Protein AF-A0A750HY47-F1 (afdb_monomer_lite)

Secondary structure (DSSP, 8-state):
-----HHHHHHHHHHHHHHHHHHHHHHHHHHHHHHHHHHHHHHHHHHHGGG----HHHHHHHHHHHHHHHHHHHHHHTS---HHHHHHHHHHHHHHHHHHHHHHHHHHTTS--------

Organism: Salmonella enterica (NCBI:txid28901)

pLDDT: mean 82.33, std 16.63, range [36.69, 96.62]

Sequence (119 aa):
MPQINCYTVYKYKKLNNDSAVKLSERLLELFRRSERFFKDDKYMRKSIGMHYKPDENLISDLVLQWRYFRDDCVLLRKTYLSVIWRLRVKAWIEQADEHIELLYSYLSNSAPVNLAEGV

Structure (mmCIF, N/CA/C/O backbone):
data_AF-A0A750HY47-F1
#
_entry.id   AF-A0A750HY47-F1
#
loop_
_atom_site.group_PDB
_atom_site.id
_atom_site.type_symbol
_atom_site.label_atom_id
_atom_site.label_alt_id
_atom_site.label_comp_id
_atom_site.label_asym_id
_atom_site.label_entity_id
_atom_site.label_seq_id
_atom_site.pdbx_PDB_ins_code
_atom_site.Cartn_x
_atom_site.Cartn_y
_atom_site.Cartn_z
_atom_site.occupancy
_atom_site.B_iso_or_equiv
_atom_site.auth_seq_id
_atom_site.auth_comp_id
_atom_site.auth_asym_id
_atom_site.auth_atom_id
_atom_site.pdbx_PDB_model_num
ATOM 1 N N . MET A 1 1 ? -26.374 13.288 30.282 1.00 43.50 1 MET A N 1
ATOM 2 C CA . MET A 1 1 ? -25.209 12.482 29.849 1.00 43.50 1 MET A CA 1
ATOM 3 C C . MET A 1 1 ? -25.733 11.221 29.179 1.00 43.50 1 MET A C 1
ATOM 5 O O . MET A 1 1 ? -26.543 10.556 29.815 1.00 43.50 1 MET A O 1
ATOM 9 N N . PRO A 1 2 ? -25.371 10.894 27.925 1.00 48.28 2 PRO A N 1
ATOM 10 C CA . PRO A 1 2 ? -25.836 9.654 27.316 1.00 48.28 2 PRO A CA 1
ATOM 11 C C . PRO A 1 2 ? -25.148 8.482 28.020 1.00 48.28 2 PRO A C 1
ATOM 13 O O . PRO A 1 2 ? -23.920 8.431 28.082 1.00 48.28 2 PRO A O 1
ATOM 16 N N . GLN A 1 3 ? -25.931 7.552 28.567 1.00 51.88 3 GLN A N 1
ATOM 17 C CA . GLN A 1 3 ? -25.407 6.290 29.077 1.00 51.88 3 GLN A CA 1
ATOM 18 C C . GLN A 1 3 ? -24.902 5.472 27.886 1.00 51.88 3 GLN A C 1
ATOM 20 O O . GLN A 1 3 ? -25.681 4.924 27.107 1.00 51.88 3 GLN A O 1
ATOM 25 N N . ILE A 1 4 ? -23.583 5.423 27.709 1.00 58.69 4 ILE A N 1
ATOM 26 C CA . ILE A 1 4 ? -22.960 4.554 26.714 1.00 58.69 4 ILE A CA 1
ATOM 27 C C . ILE A 1 4 ? -23.120 3.116 27.220 1.00 58.69 4 ILE A C 1
ATOM 29 O O . ILE A 1 4 ? -22.373 2.658 28.080 1.00 58.69 4 ILE A O 1
ATOM 33 N N . ASN A 1 5 ? -24.131 2.416 26.705 1.00 70.19 5 ASN A N 1
ATOM 34 C CA . ASN A 1 5 ? -24.374 1.008 27.003 1.00 70.19 5 ASN A CA 1
ATOM 35 C C . ASN A 1 5 ? -23.169 0.164 26.541 1.00 70.19 5 ASN A C 1
ATOM 37 O O . ASN A 1 5 ? -22.700 0.290 25.405 1.00 70.19 5 ASN A O 1
ATOM 41 N N . CYS A 1 6 ? -22.680 -0.716 27.417 1.00 67.69 6 CYS A N 1
ATOM 42 C CA . CYS A 1 6 ? -21.579 -1.638 27.145 1.00 67.69 6 CYS A CA 1
ATOM 43 C C . CYS A 1 6 ? -21.787 -2.432 25.844 1.00 67.69 6 CYS A C 1
ATOM 45 O O . CYS A 1 6 ? -20.838 -2.624 25.088 1.00 67.69 6 CYS A O 1
ATOM 47 N N . TYR A 1 7 ? -23.025 -2.822 25.523 1.00 65.00 7 TYR A N 1
ATOM 48 C CA . TYR A 1 7 ? -23.364 -3.524 24.281 1.00 65.00 7 TYR A CA 1
ATOM 49 C C . TYR A 1 7 ? -22.983 -2.721 23.026 1.00 65.00 7 TYR A C 1
ATOM 51 O O . TYR A 1 7 ? -22.435 -3.263 22.063 1.00 65.00 7 TYR A O 1
ATOM 59 N N . THR A 1 8 ? -23.196 -1.406 23.058 1.00 65.69 8 THR A N 1
ATOM 60 C CA . THR A 1 8 ? -22.843 -0.500 21.964 1.00 65.69 8 THR A CA 1
ATOM 61 C C . THR A 1 8 ? -21.323 -0.414 21.799 1.00 65.69 8 THR A C 1
ATOM 63 O O . THR A 1 8 ? -20.823 -0.470 20.678 1.00 65.69 8 THR A O 1
ATOM 66 N N . VAL A 1 9 ? -20.571 -0.382 22.906 1.00 65.00 9 VAL A N 1
ATOM 67 C CA . VAL A 1 9 ? -19.094 -0.400 22.899 1.00 65.00 9 VAL A CA 1
ATOM 68 C C . VAL A 1 9 ? -18.554 -1.699 22.299 1.00 65.00 9 VAL A C 1
ATOM 70 O O . VAL A 1 9 ? -17.660 -1.660 21.451 1.00 65.00 9 VAL A O 1
ATOM 73 N N . TYR A 1 10 ? -19.112 -2.851 22.685 1.00 64.25 10 TYR A N 1
ATOM 74 C CA . TYR A 1 10 ? -18.721 -4.150 22.128 1.00 64.25 10 TYR A CA 1
ATOM 75 C C . TYR A 1 10 ? -19.006 -4.244 20.625 1.00 64.25 10 TYR A C 1
ATOM 77 O O . TYR A 1 10 ? -18.147 -4.707 19.871 1.00 64.25 10 TYR A O 1
ATOM 85 N N . LYS A 1 11 ? -20.168 -3.758 20.172 1.00 65.19 11 LYS A N 1
ATOM 86 C CA . LYS A 1 11 ? -20.531 -3.739 18.749 1.00 65.19 11 LYS A CA 1
ATOM 87 C C . LYS A 1 11 ? -19.567 -2.880 17.925 1.00 65.19 11 LYS A C 1
ATOM 89 O O . LYS A 1 11 ? -19.069 -3.355 16.906 1.00 65.19 11 LYS A O 1
ATOM 94 N N . TYR A 1 12 ? -19.245 -1.667 18.383 1.00 66.06 12 TYR A N 1
ATOM 95 C CA . TYR A 1 12 ? -18.268 -0.806 17.704 1.00 66.06 12 TYR A CA 1
ATOM 96 C C . TYR A 1 12 ? -16.870 -1.424 17.686 1.00 66.06 12 TYR A C 1
ATOM 98 O O . TYR A 1 12 ? -16.212 -1.417 16.652 1.00 66.06 12 TYR A O 1
ATOM 106 N N . LYS A 1 13 ? -16.433 -2.030 18.794 1.00 65.62 13 LYS A N 1
ATOM 107 C CA . LYS A 1 13 ? -15.136 -2.713 18.862 1.00 65.62 13 LYS A CA 1
ATOM 108 C C . LYS A 1 13 ? -15.046 -3.886 17.879 1.00 65.62 13 LYS A C 1
ATOM 110 O O . LYS A 1 13 ? -14.002 -4.069 17.262 1.00 65.62 13 LYS A O 1
ATOM 115 N N . LYS A 1 14 ? -16.125 -4.661 17.711 1.00 71.62 14 LYS A N 1
ATOM 116 C CA . LYS A 1 14 ? -16.179 -5.767 16.741 1.00 71.62 14 LYS A CA 1
ATOM 117 C C . LYS A 1 14 ? -16.118 -5.256 15.298 1.00 71.62 14 LYS A C 1
ATOM 119 O O . LYS A 1 14 ? -15.244 -5.684 14.558 1.00 71.62 14 LYS A O 1
ATOM 124 N N . LEU A 1 15 ? -16.960 -4.281 14.947 1.00 65.38 15 LEU A N 1
ATOM 125 C CA . LEU A 1 15 ? -16.969 -3.663 13.613 1.00 65.38 15 LEU A CA 1
ATOM 126 C C . LEU A 1 15 ? -15.605 -3.062 13.240 1.00 65.38 15 LEU A C 1
ATOM 128 O O . LEU A 1 15 ? -15.127 -3.257 12.127 1.00 65.38 15 LEU A O 1
ATOM 132 N N . ASN A 1 16 ? -14.944 -2.383 14.180 1.00 76.81 16 ASN A N 1
ATOM 133 C CA . ASN A 1 16 ? -13.625 -1.794 13.936 1.00 76.81 16 ASN A CA 1
ATOM 134 C C . ASN A 1 16 ? -12.531 -2.862 13.775 1.00 76.81 16 ASN A C 1
ATOM 136 O O . ASN A 1 16 ? -11.598 -2.667 12.998 1.00 76.81 16 ASN A O 1
ATOM 140 N N . ASN A 1 17 ? -12.641 -3.997 14.474 1.00 75.31 17 ASN A N 1
ATOM 141 C CA . ASN A 1 17 ? -11.724 -5.121 14.283 1.00 75.31 17 ASN A CA 1
ATOM 142 C C . ASN A 1 17 ? -11.922 -5.784 12.910 1.00 75.31 17 ASN A C 1
ATOM 144 O O . ASN A 1 17 ? -10.931 -6.104 12.262 1.00 75.31 17 ASN A O 1
ATOM 148 N N . ASP A 1 18 ? -13.162 -5.941 12.437 1.00 82.00 18 ASP A N 1
ATOM 149 C CA . ASP A 1 18 ? -13.440 -6.491 11.101 1.00 82.00 18 ASP A CA 1
ATOM 150 C C . ASP A 1 18 ? -12.871 -5.577 9.999 1.00 82.00 18 ASP A C 1
ATOM 152 O O . ASP A 1 18 ? -12.265 -6.049 9.035 1.00 82.00 18 ASP A O 1
ATOM 156 N N . SER A 1 19 ? -12.973 -4.254 10.173 1.00 84.25 19 SER A N 1
ATOM 157 C CA . SER A 1 19 ? -12.307 -3.278 9.298 1.00 84.25 19 SER A CA 1
ATOM 158 C C . SER A 1 19 ? -10.780 -3.411 9.325 1.00 84.25 19 SER A C 1
ATOM 160 O O . SER A 1 19 ? -10.137 -3.310 8.281 1.00 84.25 19 SER A O 1
ATOM 162 N N . ALA A 1 20 ? -10.186 -3.684 10.492 1.00 84.56 20 ALA A N 1
ATOM 163 C CA . ALA A 1 20 ? -8.748 -3.926 10.610 1.00 84.56 20 ALA A CA 1
ATOM 164 C C . ALA A 1 20 ? -8.310 -5.197 9.863 1.00 84.56 20 ALA A C 1
ATOM 166 O O . ALA A 1 20 ? -7.256 -5.201 9.230 1.00 84.56 20 ALA A O 1
ATOM 167 N N . VAL A 1 21 ? -9.123 -6.259 9.896 1.00 87.38 21 VAL A N 1
ATOM 168 C CA . VAL A 1 21 ? -8.862 -7.496 9.142 1.00 87.38 21 VAL A CA 1
ATOM 169 C C . VAL A 1 21 ? -8.872 -7.222 7.638 1.00 87.38 21 VAL A C 1
ATOM 171 O O . VAL A 1 21 ? -7.908 -7.566 6.959 1.00 87.38 21 VAL A O 1
ATOM 174 N N . LYS A 1 22 ? -9.877 -6.506 7.124 1.00 90.50 22 LYS A N 1
ATOM 175 C CA . LYS A 1 22 ? -9.925 -6.133 5.698 1.00 90.50 22 LYS A CA 1
ATOM 176 C C . LYS A 1 22 ? -8.720 -5.298 5.262 1.00 90.50 22 LYS A C 1
ATOM 178 O O . LYS A 1 22 ? -8.174 -5.511 4.182 1.00 90.50 22 LYS A O 1
ATOM 183 N N . LEU A 1 23 ? -8.268 -4.367 6.105 1.00 92.00 23 LEU A N 1
ATOM 184 C CA . LEU A 1 23 ? -7.041 -3.616 5.826 1.00 92.00 23 LEU A CA 1
ATOM 185 C C . LEU A 1 23 ? -5.806 -4.520 5.831 1.00 92.00 23 LEU A C 1
ATOM 187 O O . LEU A 1 23 ? -4.942 -4.346 4.979 1.00 92.00 23 LEU A O 1
ATOM 191 N N . SER A 1 24 ? -5.733 -5.520 6.710 1.00 92.12 24 SER A N 1
ATOM 192 C CA . SER A 1 24 ? -4.616 -6.473 6.689 1.00 92.12 24 SER A CA 1
ATOM 193 C C . SER A 1 24 ? -4.545 -7.276 5.385 1.00 92.12 24 SER A C 1
ATOM 195 O O . SER A 1 24 ? -3.457 -7.490 4.858 1.00 92.12 24 SER A O 1
ATOM 197 N N . GLU A 1 25 ? -5.688 -7.661 4.816 1.00 94.19 25 GLU A N 1
ATOM 198 C CA . GLU A 1 25 ? -5.745 -8.351 3.522 1.00 94.19 25 GLU A CA 1
ATOM 199 C C . GLU A 1 25 ? -5.285 -7.434 2.385 1.00 94.19 25 GLU A C 1
ATOM 201 O O . GLU A 1 25 ? -4.472 -7.830 1.547 1.00 94.19 25 GLU A O 1
ATOM 206 N N . ARG A 1 26 ? -5.742 -6.175 2.393 1.00 94.75 26 ARG A N 1
ATOM 207 C CA . ARG A 1 26 ? -5.315 -5.169 1.414 1.00 94.75 26 ARG A CA 1
ATOM 208 C C . ARG A 1 26 ? -3.817 -4.878 1.502 1.00 94.75 26 ARG A C 1
ATOM 210 O O . ARG A 1 26 ? -3.173 -4.756 0.465 1.00 94.75 26 ARG A O 1
ATOM 217 N N . LEU A 1 27 ? -3.261 -4.807 2.711 1.00 95.38 27 LEU A N 1
ATOM 218 C CA . LEU A 1 27 ? -1.825 -4.645 2.928 1.00 95.38 27 LEU A CA 1
ATOM 219 C C . LEU A 1 27 ? -1.034 -5.779 2.266 1.00 95.38 27 LEU A C 1
ATOM 221 O O . LEU A 1 27 ? -0.078 -5.520 1.539 1.00 95.38 27 LEU A O 1
ATOM 225 N N . LEU A 1 28 ? -1.449 -7.031 2.481 1.00 95.44 28 LEU A N 1
ATOM 226 C CA . LEU A 1 28 ? -0.794 -8.195 1.878 1.00 95.44 28 LEU A CA 1
ATOM 227 C C . LEU A 1 28 ? -0.830 -8.144 0.347 1.00 95.44 28 LEU A C 1
ATOM 229 O O . LEU A 1 28 ? 0.160 -8.485 -0.300 1.00 95.44 28 LEU A O 1
ATOM 233 N N . GLU A 1 29 ? -1.941 -7.704 -0.242 1.00 96.19 29 GLU A N 1
ATOM 234 C CA . GLU A 1 29 ? -2.029 -7.569 -1.696 1.00 96.19 29 GLU A CA 1
ATOM 235 C C . GLU A 1 29 ? -1.132 -6.444 -2.231 1.00 96.19 29 GLU A C 1
ATOM 237 O O . GLU A 1 29 ? -0.446 -6.634 -3.237 1.00 96.19 29 GLU A O 1
ATOM 242 N N . LEU A 1 30 ? -1.056 -5.306 -1.534 1.00 96.44 30 LEU A N 1
ATOM 243 C CA . LEU A 1 30 ? -0.145 -4.217 -1.898 1.00 96.44 30 LEU A CA 1
ATOM 244 C C . LEU A 1 30 ? 1.319 -4.645 -1.832 1.00 96.44 30 LEU A C 1
ATOM 246 O O . LEU A 1 30 ? 2.084 -4.334 -2.749 1.00 96.44 30 LEU A O 1
ATOM 250 N N . PHE A 1 31 ? 1.698 -5.422 -0.817 1.00 95.31 31 PHE A N 1
ATOM 251 C CA . PHE A 1 31 ? 3.023 -6.032 -0.750 1.00 95.31 31 PHE A CA 1
ATOM 252 C C . PHE A 1 31 ? 3.291 -6.935 -1.949 1.00 95.31 31 PHE A C 1
ATOM 254 O O . PHE A 1 31 ? 4.292 -6.752 -2.633 1.00 95.31 31 PHE A O 1
ATOM 261 N N . ARG A 1 32 ? 2.380 -7.860 -2.272 1.00 96.00 32 ARG A N 1
ATOM 262 C CA . ARG A 1 32 ? 2.548 -8.766 -3.422 1.00 96.00 32 ARG A CA 1
ATOM 263 C C . ARG A 1 32 ? 2.651 -8.022 -4.748 1.00 96.00 32 ARG A C 1
ATOM 265 O O . ARG A 1 32 ? 3.416 -8.427 -5.622 1.00 96.00 32 ARG A O 1
ATOM 272 N N . ARG A 1 33 ? 1.862 -6.962 -4.945 1.00 95.38 33 ARG A N 1
ATOM 273 C CA . ARG A 1 33 ? 1.948 -6.124 -6.152 1.00 95.38 33 ARG A CA 1
ATOM 274 C C . ARG A 1 33 ? 3.276 -5.373 -6.216 1.00 95.38 33 ARG A C 1
ATOM 276 O O . ARG A 1 33 ? 3.924 -5.412 -7.257 1.00 95.38 33 ARG A O 1
ATOM 283 N N . SER A 1 34 ? 3.707 -4.776 -5.108 1.00 93.75 34 SER A N 1
ATOM 284 C CA . SER A 1 34 ? 4.974 -4.038 -5.035 1.00 93.75 34 SER A CA 1
ATOM 285 C C . SER A 1 34 ? 6.180 -4.962 -5.221 1.00 93.75 34 SER A C 1
ATOM 287 O O . SER A 1 34 ? 7.080 -4.657 -5.993 1.00 93.75 34 SER A O 1
ATOM 289 N N . GLU A 1 35 ? 6.182 -6.138 -4.592 1.00 93.50 35 GLU A N 1
ATOM 290 C CA . GLU A 1 35 ? 7.238 -7.139 -4.769 1.00 93.50 35 GLU A CA 1
ATOM 291 C C . GLU A 1 35 ? 7.351 -7.635 -6.208 1.00 93.50 35 GLU A C 1
ATOM 293 O O . GLU A 1 35 ? 8.466 -7.816 -6.695 1.00 93.50 35 GLU A O 1
ATOM 298 N N . ARG A 1 36 ? 6.218 -7.876 -6.882 1.00 94.31 36 ARG A N 1
ATOM 299 C CA . ARG A 1 36 ? 6.218 -8.239 -8.306 1.00 94.31 36 ARG A CA 1
ATOM 300 C C . ARG A 1 36 ? 6.877 -7.142 -9.130 1.00 94.31 36 ARG A C 1
ATOM 302 O O . ARG A 1 36 ? 7.839 -7.430 -9.830 1.00 94.31 36 ARG A O 1
ATOM 309 N N . 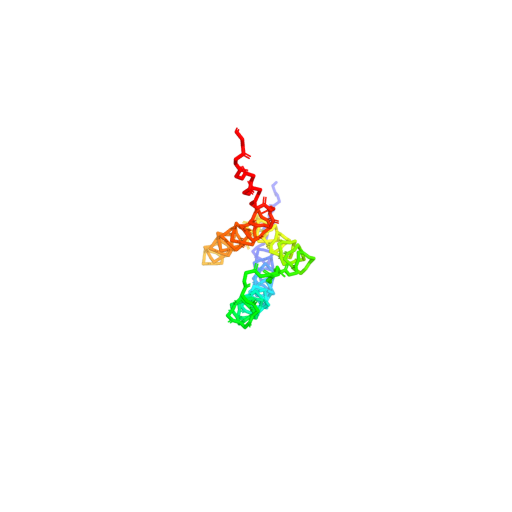PHE A 1 37 ? 6.452 -5.895 -8.935 1.00 93.12 37 PHE A N 1
ATOM 310 C CA . PHE A 1 37 ? 7.067 -4.745 -9.590 1.00 93.12 37 PHE A CA 1
ATOM 311 C C . PHE A 1 37 ? 8.588 -4.684 -9.365 1.00 93.12 37 PHE A C 1
ATOM 313 O O . PHE A 1 37 ? 9.340 -4.606 -10.330 1.00 93.12 37 PHE A O 1
ATOM 320 N N . PHE A 1 38 ? 9.067 -4.790 -8.120 1.00 90.81 38 PHE A N 1
ATOM 321 C CA . PHE A 1 38 ? 10.506 -4.725 -7.834 1.00 90.81 38 PHE A CA 1
ATOM 322 C C . PHE A 1 38 ? 11.294 -5.899 -8.428 1.00 90.81 38 PHE A C 1
ATOM 324 O O . PHE A 1 38 ? 12.438 -5.728 -8.852 1.00 90.81 38 PHE A O 1
ATOM 331 N N . LYS A 1 39 ? 10.710 -7.103 -8.455 1.00 92.44 39 LYS A N 1
ATOM 332 C CA . LYS A 1 39 ? 11.333 -8.276 -9.088 1.00 92.44 39 LYS A CA 1
ATOM 333 C C . LYS A 1 39 ? 11.448 -8.088 -10.596 1.00 92.44 39 LYS A C 1
ATOM 335 O O . LYS A 1 39 ? 12.525 -8.335 -11.143 1.00 92.44 39 LYS A O 1
ATOM 340 N N . ASP A 1 40 ? 10.380 -7.622 -11.230 1.00 91.06 40 ASP A N 1
ATOM 341 C CA . ASP A 1 40 ? 10.330 -7.396 -12.671 1.00 91.06 40 ASP A CA 1
ATOM 342 C C . ASP A 1 40 ? 11.277 -6.260 -13.077 1.00 91.06 40 ASP A C 1
ATOM 344 O O . ASP A 1 40 ? 12.087 -6.435 -13.985 1.00 91.06 40 ASP A O 1
ATOM 348 N N . ASP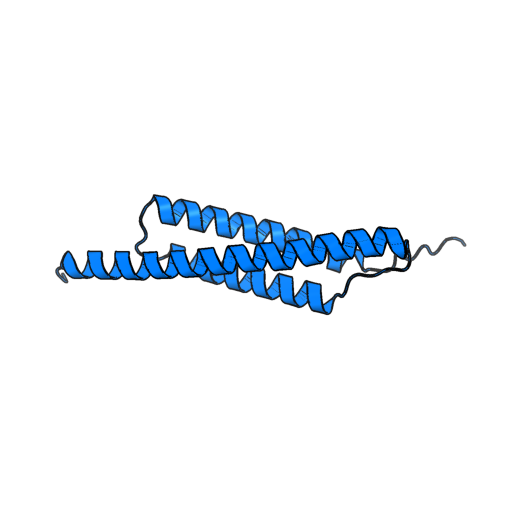 A 1 41 ? 11.283 -5.143 -12.343 1.00 88.75 41 ASP A N 1
ATOM 349 C CA . ASP A 1 41 ? 12.219 -4.032 -12.558 1.00 88.75 41 ASP A CA 1
ATOM 350 C C . ASP A 1 41 ? 13.678 -4.492 -12.438 1.00 88.75 41 ASP A C 1
ATOM 352 O O . ASP A 1 41 ? 14.486 -4.247 -13.338 1.00 88.75 41 ASP A O 1
ATOM 356 N N . LYS A 1 42 ? 14.014 -5.242 -11.381 1.00 89.69 42 LYS A N 1
ATOM 357 C CA . LYS A 1 42 ? 15.365 -5.788 -11.192 1.00 89.69 42 LYS A CA 1
ATOM 358 C C . LYS A 1 42 ? 15.773 -6.710 -12.341 1.00 89.69 42 LYS A C 1
ATOM 360 O O . LYS A 1 42 ? 16.924 -6.667 -12.783 1.00 89.69 42 LYS A O 1
ATOM 365 N N . TYR A 1 43 ? 14.857 -7.556 -12.809 1.00 91.56 43 TYR A N 1
ATOM 366 C CA . TYR A 1 43 ? 15.100 -8.436 -13.947 1.00 91.56 43 TYR A CA 1
ATOM 367 C C . TYR A 1 43 ? 15.328 -7.637 -15.236 1.00 91.56 43 TYR A C 1
ATOM 369 O O . TYR A 1 43 ? 16.323 -7.863 -15.927 1.00 91.56 43 TYR A O 1
ATOM 377 N N . MET A 1 44 ? 14.471 -6.657 -15.523 1.00 88.44 44 MET A N 1
ATOM 378 C CA . MET A 1 44 ? 14.568 -5.833 -16.726 1.00 88.44 44 MET A CA 1
ATOM 379 C C . MET A 1 44 ? 15.832 -4.976 -16.741 1.00 88.44 44 MET A C 1
ATOM 381 O O . MET A 1 44 ? 16.521 -4.937 -17.757 1.00 88.44 44 MET A O 1
ATOM 385 N N . ARG A 1 45 ? 16.230 -4.386 -15.607 1.00 88.38 45 ARG A N 1
ATOM 386 C CA . ARG A 1 45 ? 17.525 -3.690 -15.482 1.00 88.38 45 ARG A CA 1
ATOM 387 C C . ARG A 1 45 ? 18.703 -4.605 -15.786 1.00 88.38 45 ARG A C 1
ATOM 389 O O . ARG A 1 45 ? 19.654 -4.175 -16.431 1.00 88.38 45 ARG A O 1
ATOM 396 N N . LYS A 1 46 ? 18.641 -5.868 -15.355 1.00 90.00 46 LYS A N 1
ATOM 397 C CA . LYS A 1 46 ? 19.681 -6.862 -15.653 1.00 90.00 46 LYS A CA 1
ATOM 398 C C . LYS A 1 46 ? 19.688 -7.272 -17.130 1.00 90.00 46 LYS A C 1
ATOM 400 O O . LYS A 1 46 ? 20.758 -7.535 -17.665 1.00 90.00 46 LYS A O 1
ATOM 405 N N . SER A 1 47 ? 18.518 -7.356 -17.765 1.00 89.56 47 SER A N 1
ATOM 406 C CA . SER A 1 47 ? 18.378 -7.844 -19.142 1.00 89.56 47 SER A CA 1
ATOM 407 C C . SER A 1 47 ? 18.610 -6.768 -20.205 1.00 89.56 47 SER A C 1
ATOM 409 O O . SER A 1 47 ? 19.219 -7.051 -21.229 1.00 89.56 47 SER A O 1
ATOM 411 N N . ILE A 1 48 ? 18.083 -5.562 -19.994 1.00 86.81 48 ILE A N 1
ATOM 412 C CA . ILE A 1 48 ? 18.061 -4.463 -20.974 1.00 86.81 48 ILE A CA 1
ATOM 413 C C . ILE A 1 48 ? 19.153 -3.425 -20.658 1.00 86.81 48 ILE A C 1
ATOM 415 O O . ILE A 1 48 ? 19.627 -2.723 -21.550 1.00 86.81 48 ILE A O 1
ATOM 419 N N . GLY A 1 49 ? 19.598 -3.335 -19.400 1.00 80.69 49 GLY A N 1
ATOM 420 C CA . GLY A 1 49 ? 20.664 -2.424 -18.989 1.00 80.69 49 GLY A CA 1
ATOM 421 C C . GLY A 1 49 ? 20.224 -0.958 -18.934 1.00 80.69 49 GLY A C 1
ATOM 422 O O . GLY A 1 49 ? 19.091 -0.642 -18.578 1.00 80.69 49 GLY A O 1
ATOM 423 N N . MET A 1 50 ? 21.144 -0.053 -19.274 1.00 74.00 50 MET A N 1
ATOM 424 C CA . MET A 1 50 ? 21.031 1.406 -19.081 1.00 74.00 50 MET A CA 1
ATOM 425 C C . MET A 1 50 ? 19.853 2.076 -19.811 1.00 74.00 50 MET A C 1
ATOM 427 O O . MET A 1 50 ? 19.490 3.199 -19.475 1.00 74.00 50 MET A O 1
ATOM 431 N N . HIS A 1 51 ? 19.242 1.411 -20.794 1.00 79.69 51 HIS A N 1
ATOM 432 C CA . HIS A 1 51 ? 18.126 1.962 -21.572 1.00 79.69 51 HIS A CA 1
ATOM 433 C C . HIS A 1 51 ? 16.747 1.635 -20.994 1.00 79.69 51 HIS A C 1
ATOM 435 O O . HIS A 1 51 ? 15.744 2.180 -21.455 1.00 79.69 51 HIS A O 1
ATOM 441 N N . TYR A 1 52 ? 16.674 0.752 -19.998 1.00 84.38 52 TYR A N 1
ATOM 442 C CA . TYR A 1 52 ? 15.408 0.410 -19.373 1.00 84.38 52 TYR A CA 1
ATOM 443 C C . TYR A 1 52 ? 14.956 1.500 -18.404 1.00 84.38 52 TYR A C 1
ATOM 445 O O . TYR A 1 52 ? 15.675 1.873 -17.474 1.00 84.38 52 TYR A O 1
ATOM 453 N N . LYS A 1 53 ? 13.720 1.959 -18.602 1.00 84.69 53 LYS A N 1
ATOM 454 C CA . LYS A 1 53 ? 12.995 2.802 -17.658 1.00 84.69 53 LYS A CA 1
ATOM 455 C C . LYS A 1 53 ? 11.784 2.028 -17.137 1.00 84.69 53 LYS A C 1
ATOM 457 O O . LYS A 1 53 ? 11.065 1.448 -17.953 1.00 84.69 53 LYS A O 1
ATOM 462 N N . PRO A 1 54 ? 11.559 1.998 -15.815 1.00 85.25 54 PRO A N 1
ATOM 463 C CA . PRO A 1 54 ? 10.356 1.396 -15.272 1.00 85.25 54 PRO A CA 1
ATOM 464 C C . PRO A 1 54 ? 9.110 2.169 -15.699 1.00 85.25 54 PRO A C 1
ATOM 466 O O . PRO A 1 54 ? 9.163 3.370 -15.955 1.00 85.25 54 PRO A O 1
ATOM 469 N N . ASP A 1 55 ? 7.988 1.458 -15.761 1.00 89.50 55 ASP A N 1
ATOM 470 C CA . ASP A 1 55 ? 6.696 2.028 -16.132 1.00 89.50 55 ASP A CA 1
ATOM 471 C C . ASP A 1 55 ? 6.226 3.038 -15.073 1.00 89.50 55 ASP A C 1
ATOM 473 O O . ASP A 1 55 ? 5.789 2.675 -13.977 1.00 89.50 55 ASP A O 1
ATOM 477 N N . GLU A 1 56 ? 6.316 4.324 -15.414 1.00 89.94 56 GLU A N 1
ATOM 478 C CA . GLU A 1 56 ? 5.923 5.431 -14.543 1.00 89.94 56 GLU A CA 1
ATOM 479 C C . GLU A 1 56 ? 4.425 5.412 -14.202 1.00 89.94 56 GLU A C 1
ATOM 481 O O . GLU A 1 56 ? 4.050 5.810 -13.094 1.00 89.94 56 GLU A O 1
ATOM 486 N N . ASN A 1 57 ? 3.562 4.903 -15.092 1.00 91.94 57 ASN A N 1
ATOM 487 C CA . ASN A 1 57 ? 2.128 4.791 -14.814 1.00 91.94 57 ASN A CA 1
ATOM 488 C C . ASN A 1 57 ? 1.869 3.720 -13.755 1.00 91.94 57 ASN A C 1
ATOM 490 O O . ASN A 1 57 ? 1.084 3.940 -12.830 1.00 91.94 57 ASN A O 1
ATOM 494 N N . LEU A 1 58 ? 2.562 2.583 -13.856 1.00 92.56 58 LEU A N 1
ATOM 495 C CA . LEU A 1 58 ? 2.475 1.515 -12.864 1.00 92.56 58 LEU A CA 1
ATOM 496 C C . LEU A 1 58 ? 3.005 1.973 -11.500 1.00 92.56 58 LEU A C 1
ATOM 498 O O . LEU A 1 58 ? 2.370 1.708 -10.478 1.00 92.56 58 LEU A O 1
ATOM 502 N N . ILE A 1 59 ? 4.135 2.688 -11.474 1.00 93.00 59 ILE A N 1
ATOM 503 C CA . ILE A 1 59 ? 4.665 3.270 -10.233 1.00 93.00 59 ILE A CA 1
ATOM 504 C C . ILE A 1 59 ? 3.655 4.258 -9.634 1.00 93.00 59 ILE A C 1
ATOM 506 O O . ILE A 1 59 ? 3.376 4.193 -8.437 1.00 93.00 59 ILE A O 1
ATOM 510 N N . SER A 1 60 ? 3.068 5.132 -10.455 1.00 93.25 60 SER A N 1
ATOM 511 C CA . SER A 1 60 ? 2.077 6.116 -10.004 1.00 93.25 60 SER A CA 1
ATOM 512 C C . SER A 1 60 ? 0.818 5.460 -9.428 1.00 93.25 60 SER A C 1
ATOM 514 O O . SER A 1 60 ? 0.341 5.892 -8.376 1.00 93.25 60 SER A O 1
ATOM 516 N N . ASP A 1 61 ? 0.309 4.389 -10.053 1.00 95.44 61 ASP A N 1
ATOM 517 C CA . ASP A 1 61 ? -0.799 3.592 -9.503 1.00 95.44 61 ASP A CA 1
ATOM 518 C C . ASP A 1 61 ? -0.416 2.995 -8.144 1.00 95.44 61 ASP A C 1
ATOM 520 O O . ASP A 1 61 ? -1.147 3.161 -7.170 1.00 95.44 61 ASP A O 1
ATOM 524 N N . LEU A 1 62 ? 0.758 2.366 -8.031 1.00 95.31 62 LEU A N 1
ATOM 525 C CA . LEU A 1 62 ? 1.212 1.786 -6.763 1.00 95.31 62 LEU A CA 1
ATOM 526 C C . LEU A 1 62 ? 1.323 2.840 -5.657 1.00 95.31 62 LEU A C 1
ATOM 528 O O . LEU A 1 62 ? 0.820 2.612 -4.554 1.00 95.31 62 LEU A O 1
ATOM 532 N N . VAL A 1 63 ? 1.915 4.004 -5.947 1.00 95.44 63 VAL A N 1
ATOM 533 C CA . VAL A 1 63 ? 1.987 5.132 -5.003 1.00 95.44 63 VAL A CA 1
ATOM 534 C C . VAL A 1 63 ? 0.587 5.528 -4.548 1.00 95.44 63 VAL A C 1
ATOM 536 O O . VAL A 1 63 ? 0.337 5.649 -3.348 1.00 95.44 63 VAL A O 1
ATOM 539 N N . LEU A 1 64 ? -0.347 5.701 -5.485 1.00 96.25 64 LEU A N 1
ATOM 540 C CA . LEU A 1 64 ? -1.715 6.094 -5.171 1.00 96.25 64 LEU A CA 1
ATOM 541 C C . LEU A 1 64 ? -2.405 5.067 -4.264 1.00 96.25 64 LEU A C 1
ATOM 543 O O . LEU A 1 64 ? -3.040 5.435 -3.274 1.00 96.25 64 LEU A O 1
ATOM 547 N N . GLN A 1 65 ? -2.243 3.777 -4.553 1.00 96.56 65 GLN A N 1
ATOM 548 C CA . GLN A 1 65 ? -2.869 2.722 -3.764 1.00 96.56 65 GLN A CA 1
ATOM 549 C C . GLN A 1 65 ? -2.299 2.610 -2.349 1.00 96.56 65 GLN A C 1
ATOM 551 O O . GLN A 1 65 ? -3.076 2.411 -1.407 1.00 96.56 65 GLN A O 1
ATOM 556 N N . TRP A 1 66 ? -0.983 2.785 -2.189 1.00 96.56 66 TRP A N 1
ATOM 557 C CA . TRP A 1 66 ? -0.344 2.872 -0.877 1.00 96.56 66 TRP A CA 1
ATOM 558 C C . TRP A 1 66 ? -0.817 4.099 -0.093 1.00 96.56 66 TRP A C 1
ATOM 560 O O . TRP A 1 66 ? -1.113 3.973 1.095 1.00 96.56 66 TRP A O 1
ATOM 570 N N . ARG A 1 67 ? -0.985 5.257 -0.747 1.00 96.62 67 ARG A N 1
ATOM 571 C CA . ARG A 1 67 ? -1.533 6.467 -0.106 1.00 96.62 67 ARG A CA 1
ATOM 572 C C . ARG A 1 67 ? -2.957 6.252 0.390 1.00 96.62 67 ARG A C 1
ATOM 574 O O . ARG A 1 67 ? -3.237 6.519 1.553 1.00 96.62 67 ARG A O 1
ATOM 581 N N . TYR A 1 68 ? -3.832 5.689 -0.441 1.00 96.50 68 TYR A N 1
ATOM 582 C CA . TYR A 1 68 ? -5.195 5.372 -0.015 1.00 96.50 68 TYR A CA 1
ATOM 583 C C . TYR A 1 68 ? -5.226 4.378 1.148 1.00 96.50 68 TYR A C 1
ATOM 585 O O . TYR A 1 68 ? -5.987 4.560 2.093 1.00 96.50 68 TYR A O 1
ATOM 593 N N . PHE A 1 69 ? -4.379 3.349 1.118 1.00 96.31 69 PHE A N 1
ATOM 594 C CA . PHE A 1 69 ? -4.273 2.403 2.228 1.00 96.31 69 PHE A CA 1
ATOM 595 C C . PHE A 1 69 ? -3.804 3.076 3.527 1.00 96.31 69 PHE A C 1
ATOM 597 O O . PHE A 1 69 ? -4.359 2.825 4.600 1.00 96.31 69 PHE A O 1
ATOM 604 N N . ARG A 1 70 ? -2.803 3.954 3.431 1.00 96.25 70 ARG A N 1
ATOM 605 C CA . ARG A 1 70 ? -2.284 4.736 4.552 1.00 96.25 70 ARG A CA 1
ATOM 606 C C . ARG A 1 70 ? -3.364 5.635 5.154 1.00 96.25 70 ARG A C 1
ATOM 608 O O . ARG A 1 70 ? -3.537 5.645 6.374 1.00 96.25 70 ARG A O 1
ATOM 615 N N . ASP A 1 71 ? -4.124 6.334 4.318 1.00 95.12 71 ASP A N 1
ATOM 616 C CA . ASP A 1 71 ? -5.211 7.210 4.759 1.00 95.12 71 ASP A CA 1
ATOM 617 C C . ASP A 1 71 ? -6.335 6.416 5.445 1.00 95.12 71 ASP A C 1
ATOM 619 O O . ASP A 1 71 ? -6.787 6.799 6.529 1.00 95.12 71 ASP A O 1
ATOM 623 N N . ASP A 1 72 ? -6.707 5.250 4.906 1.00 93.62 72 ASP A N 1
ATOM 624 C CA . ASP A 1 72 ? -7.669 4.342 5.542 1.00 93.62 72 ASP A CA 1
ATOM 625 C C . ASP A 1 72 ? -7.183 3.858 6.920 1.00 93.62 72 ASP A C 1
ATOM 627 O O . ASP A 1 72 ? -7.955 3.803 7.885 1.00 93.62 72 ASP A O 1
ATOM 631 N N . CYS A 1 73 ? -5.886 3.565 7.060 1.00 92.69 73 CYS A N 1
ATOM 632 C CA . CYS A 1 73 ? -5.282 3.206 8.343 1.00 92.69 73 CYS A CA 1
ATOM 633 C C . CYS A 1 73 ? -5.321 4.370 9.346 1.00 92.69 73 CYS A C 1
ATOM 635 O O . CYS A 1 73 ? -5.650 4.172 10.522 1.00 92.69 73 CYS A O 1
ATOM 637 N N . VAL A 1 74 ? -5.030 5.598 8.902 1.00 92.06 74 VAL A N 1
ATOM 638 C CA . VAL A 1 74 ? -5.115 6.807 9.739 1.00 92.06 74 VAL A CA 1
ATOM 639 C C . VAL A 1 74 ? -6.545 7.028 10.230 1.00 92.06 74 VAL A C 1
ATOM 641 O O . VAL A 1 74 ? -6.746 7.339 11.409 1.00 92.06 74 VAL A O 1
ATOM 644 N N . LEU A 1 75 ? -7.542 6.838 9.362 1.00 90.38 75 LEU A N 1
ATOM 645 C CA . LEU A 1 75 ? -8.956 6.927 9.727 1.00 90.38 75 LEU A CA 1
ATOM 646 C C . LEU A 1 75 ? -9.337 5.845 10.740 1.00 90.38 75 LEU A C 1
ATOM 648 O O . LEU A 1 75 ? -9.916 6.161 11.783 1.00 90.38 75 LEU A O 1
ATOM 652 N N . LEU A 1 76 ? -8.948 4.590 10.500 1.00 87.88 76 LEU A N 1
ATOM 653 C CA . LEU A 1 76 ? -9.252 3.489 11.411 1.00 87.88 76 LEU A CA 1
ATOM 654 C C . LEU A 1 76 ? -8.613 3.698 12.793 1.00 87.88 76 LEU A C 1
ATOM 656 O O . LEU A 1 76 ? -9.241 3.413 13.817 1.00 87.88 76 LEU A O 1
ATOM 660 N N . ARG A 1 77 ? -7.401 4.258 12.861 1.00 84.44 77 ARG A N 1
ATOM 661 C CA . ARG A 1 77 ? -6.711 4.550 14.128 1.00 84.44 77 ARG A CA 1
ATOM 662 C C . ARG A 1 77 ? -7.473 5.540 15.019 1.00 84.44 77 ARG A C 1
ATOM 664 O O . ARG A 1 77 ? -7.308 5.489 16.239 1.00 84.44 77 ARG A O 1
ATOM 671 N N . LYS A 1 78 ? -8.327 6.398 14.445 1.00 83.50 78 LYS A N 1
ATOM 672 C CA . LYS A 1 78 ? -9.190 7.336 15.190 1.00 83.50 78 LYS A CA 1
ATOM 673 C C . LYS A 1 78 ? -10.409 6.657 15.836 1.00 83.50 78 LYS A C 1
ATOM 675 O O . LYS A 1 78 ? -11.134 7.303 16.586 1.00 83.50 78 LYS A O 1
ATOM 680 N N . THR A 1 79 ? -10.636 5.367 15.581 1.00 81.56 79 THR A N 1
ATOM 681 C CA . THR A 1 79 ? -11.782 4.610 16.107 1.00 81.56 79 THR A CA 1
ATOM 682 C C . THR A 1 79 ? -11.466 3.841 17.403 1.00 81.56 79 THR A C 1
ATOM 684 O O . THR A 1 79 ? -10.325 3.757 17.881 1.00 81.56 79 THR A O 1
ATOM 687 N N . TYR A 1 80 ? -12.500 3.244 18.006 1.00 76.75 80 TYR A N 1
ATOM 688 C CA . TYR A 1 80 ? -12.365 2.360 19.166 1.00 76.75 80 TYR A CA 1
ATOM 689 C C . TYR A 1 80 ? -11.784 0.999 18.763 1.00 76.75 80 TYR A C 1
ATOM 691 O O . TYR A 1 80 ? -12.513 0.035 18.532 1.00 76.75 80 TYR A O 1
ATOM 699 N N . LEU A 1 81 ? -10.456 0.932 18.709 1.00 77.44 81 LEU A N 1
ATOM 700 C CA . LEU A 1 81 ? -9.673 -0.291 18.546 1.00 77.44 81 LEU A CA 1
ATOM 701 C C . LEU A 1 81 ? -9.069 -0.771 19.871 1.00 77.44 81 LEU A C 1
ATOM 703 O O . LEU A 1 81 ? -8.801 0.018 20.780 1.00 77.44 81 LEU A O 1
ATOM 707 N N . SER A 1 82 ? -8.784 -2.074 19.954 1.00 82.62 82 SER A N 1
ATOM 708 C CA . SER A 1 82 ? -7.904 -2.607 21.005 1.00 82.62 82 SER A CA 1
ATOM 709 C C . SER A 1 82 ? -6.482 -2.039 20.886 1.00 82.62 82 SER A C 1
ATOM 711 O O . SER A 1 82 ? -6.061 -1.652 19.796 1.00 82.62 82 SER A O 1
ATOM 713 N N . VAL A 1 83 ? -5.717 -2.042 21.982 1.00 85.19 83 VAL A N 1
ATOM 714 C CA . VAL A 1 83 ? -4.321 -1.559 21.991 1.00 85.19 83 VAL A CA 1
ATOM 715 C C . VAL A 1 83 ? -3.461 -2.287 20.951 1.00 85.19 83 VAL A C 1
ATOM 717 O O . VAL A 1 83 ? -2.752 -1.633 20.191 1.00 85.19 83 VAL A O 1
ATOM 720 N N . ILE A 1 84 ? -3.589 -3.615 20.843 1.00 86.81 84 ILE A N 1
ATOM 721 C CA . ILE A 1 84 ? -2.846 -4.425 19.861 1.00 86.81 84 ILE A CA 1
ATOM 722 C C . ILE A 1 84 ? -3.159 -3.970 18.432 1.00 86.81 84 ILE A C 1
ATOM 724 O O . ILE A 1 84 ? -2.251 -3.752 17.634 1.00 86.81 84 ILE A O 1
ATOM 728 N N . TRP A 1 85 ? -4.441 -3.775 18.112 1.00 86.69 85 TRP A N 1
ATOM 729 C CA . TRP A 1 85 ? -4.844 -3.313 16.783 1.00 86.69 85 TRP A CA 1
ATOM 730 C C . TRP A 1 85 ? -4.362 -1.893 16.484 1.00 86.69 85 TRP A C 1
ATOM 732 O O . TRP A 1 85 ? -3.934 -1.630 15.367 1.00 86.69 85 TRP A O 1
ATOM 742 N N . ARG A 1 86 ? -4.343 -0.991 17.473 1.00 88.31 86 ARG A N 1
ATOM 743 C CA . ARG A 1 86 ? -3.781 0.360 17.296 1.00 88.31 86 ARG A CA 1
ATOM 744 C C . ARG A 1 86 ? -2.293 0.329 16.962 1.00 88.31 86 ARG A C 1
ATOM 746 O O . ARG A 1 86 ? -1.864 1.082 16.094 1.00 88.31 86 ARG A O 1
ATOM 753 N N . LEU A 1 87 ? -1.524 -0.527 17.638 1.00 90.81 87 LEU A N 1
ATOM 754 C CA . LEU A 1 87 ? -0.093 -0.691 17.369 1.00 90.81 87 LEU A CA 1
ATOM 755 C C . LEU A 1 87 ? 0.150 -1.274 15.973 1.00 90.81 87 LEU A C 1
ATOM 757 O O . LEU A 1 87 ? 0.978 -0.745 15.240 1.00 90.81 87 LEU A O 1
ATOM 761 N N . ARG A 1 88 ? -0.623 -2.291 15.568 1.00 93.38 88 ARG A N 1
ATOM 762 C CA . ARG A 1 88 ? -0.551 -2.858 14.209 1.00 93.38 88 ARG A CA 1
ATOM 763 C C . ARG A 1 88 ? -0.856 -1.820 13.134 1.00 93.38 88 ARG A C 1
ATOM 765 O O . ARG A 1 88 ? -0.066 -1.652 12.219 1.00 93.38 88 ARG A O 1
ATOM 772 N N . VAL A 1 89 ? -1.961 -1.090 13.281 1.00 92.50 89 VAL A N 1
ATOM 773 C CA . VAL A 1 89 ? -2.355 -0.042 12.327 1.00 92.50 89 VAL A CA 1
ATOM 774 C C . VAL A 1 89 ? -1.302 1.067 12.260 1.00 92.50 89 VAL A C 1
ATOM 776 O O . VAL A 1 89 ? -1.038 1.578 11.180 1.00 92.50 89 VAL A O 1
ATOM 779 N N . LYS A 1 90 ? -0.661 1.422 13.383 1.00 93.38 90 LYS A N 1
ATOM 780 C CA . LYS A 1 90 ? 0.466 2.365 13.379 1.00 93.38 90 LYS A CA 1
ATOM 781 C C . LYS A 1 90 ? 1.638 1.837 12.539 1.00 93.38 90 LYS A C 1
ATOM 783 O O . LYS A 1 90 ? 2.098 2.567 11.672 1.00 93.38 90 LYS A O 1
ATOM 788 N N . ALA A 1 91 ? 2.056 0.590 12.752 1.00 95.19 91 ALA A N 1
ATOM 789 C CA . ALA A 1 91 ? 3.131 -0.021 11.970 1.00 95.19 91 ALA A CA 1
ATOM 790 C C . ALA A 1 91 ? 2.787 -0.097 10.471 1.00 95.19 91 ALA A C 1
ATOM 792 O O . ALA A 1 91 ? 3.642 0.119 9.626 1.00 95.19 91 ALA A O 1
ATOM 793 N N . TRP A 1 92 ? 1.522 -0.347 10.120 1.00 96.31 92 TRP A N 1
ATOM 794 C CA . TRP A 1 92 ? 1.085 -0.349 8.719 1.00 96.31 92 TRP A CA 1
ATOM 795 C C . TRP A 1 92 ? 1.157 1.029 8.057 1.00 96.31 92 TRP A C 1
ATOM 797 O O . TRP A 1 92 ? 1.420 1.104 6.862 1.00 96.31 92 TRP A O 1
ATOM 807 N N . ILE A 1 93 ? 0.926 2.107 8.813 1.00 96.50 93 ILE A N 1
ATOM 808 C CA . ILE A 1 93 ? 1.095 3.481 8.316 1.00 96.50 93 ILE A CA 1
ATOM 809 C C . ILE A 1 93 ? 2.573 3.752 8.035 1.00 96.50 93 ILE A C 1
ATOM 811 O O . ILE A 1 93 ? 2.890 4.227 6.953 1.00 96.50 93 ILE A O 1
ATOM 815 N N . GLU A 1 94 ? 3.455 3.409 8.978 1.00 96.25 94 GLU A N 1
ATOM 816 C CA . GLU A 1 94 ? 4.911 3.565 8.824 1.00 96.25 94 GLU A CA 1
ATOM 817 C C . GLU A 1 94 ? 5.412 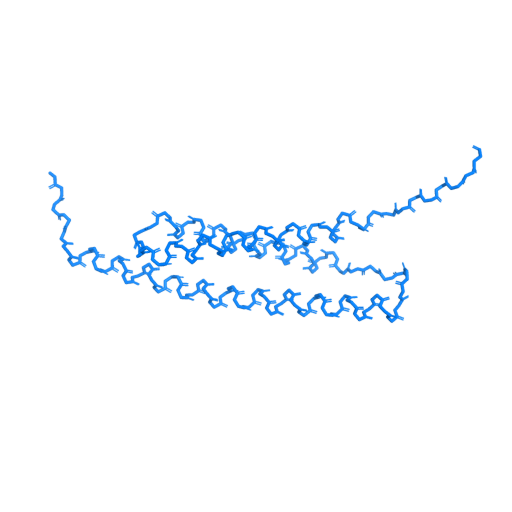2.786 7.599 1.00 96.25 94 GLU A C 1
ATOM 819 O O . GLU A 1 94 ? 6.072 3.347 6.732 1.00 96.25 94 GLU A O 1
ATOM 824 N N . GLN A 1 95 ? 4.971 1.537 7.448 1.00 95.12 95 GLN A N 1
ATOM 825 C CA . GLN A 1 95 ? 5.284 0.702 6.291 1.00 95.12 95 GLN A CA 1
ATOM 826 C C . GLN A 1 95 ? 4.803 1.309 4.964 1.00 95.12 95 GLN A C 1
ATOM 828 O O . GLN A 1 95 ? 5.493 1.235 3.949 1.00 95.12 95 GLN A O 1
ATOM 833 N N . ALA A 1 96 ? 3.598 1.883 4.945 1.00 95.69 96 ALA A N 1
ATOM 834 C CA . ALA A 1 96 ? 3.073 2.529 3.751 1.00 95.69 96 ALA A CA 1
ATOM 835 C C . ALA A 1 96 ? 3.885 3.780 3.391 1.00 95.69 96 ALA A C 1
ATOM 837 O O . ALA A 1 96 ? 4.190 3.970 2.216 1.00 95.69 96 ALA A O 1
ATOM 838 N N . ASP A 1 97 ? 4.261 4.591 4.385 1.00 96.00 97 ASP A N 1
ATOM 839 C CA . ASP A 1 97 ? 5.108 5.772 4.194 1.00 96.00 97 ASP A CA 1
ATOM 840 C C . ASP A 1 97 ? 6.480 5.367 3.606 1.00 96.00 97 ASP A C 1
ATOM 842 O O . ASP A 1 97 ? 6.885 5.922 2.583 1.00 96.00 97 ASP A O 1
ATOM 846 N N . GLU A 1 98 ? 7.122 4.317 4.136 1.00 95.00 98 GLU A N 1
ATOM 847 C CA . GLU A 1 98 ? 8.375 3.760 3.593 1.00 95.00 98 GLU A CA 1
ATOM 848 C C . GLU A 1 98 ? 8.238 3.298 2.129 1.00 95.00 98 GLU A C 1
ATOM 850 O O . GLU A 1 98 ? 9.089 3.596 1.285 1.00 95.00 98 GLU A O 1
ATOM 855 N N . HIS A 1 99 ? 7.157 2.587 1.786 1.00 93.69 99 HIS A N 1
ATOM 856 C CA . HIS A 1 99 ? 6.926 2.140 0.407 1.00 93.69 99 HIS A CA 1
ATOM 857 C C . HIS A 1 99 ? 6.659 3.294 -0.554 1.00 93.69 99 HIS A C 1
ATOM 859 O O . HIS A 1 99 ? 7.112 3.251 -1.699 1.00 93.69 99 HIS A O 1
ATOM 865 N N . ILE A 1 100 ? 5.930 4.315 -0.109 1.00 94.38 100 ILE A N 1
ATOM 866 C CA . ILE A 1 100 ? 5.656 5.511 -0.902 1.00 94.38 100 ILE A CA 1
ATOM 867 C C . ILE A 1 100 ? 6.965 6.244 -1.210 1.00 94.38 100 ILE A C 1
ATOM 869 O O . ILE A 1 100 ? 7.205 6.581 -2.368 1.00 94.38 100 ILE A O 1
ATOM 873 N N . GLU A 1 101 ? 7.826 6.450 -0.212 1.00 93.38 101 GLU A N 1
ATOM 874 C CA . GLU A 1 101 ? 9.140 7.076 -0.405 1.00 93.38 101 GLU A CA 1
ATOM 875 C C . GLU A 1 101 ? 10.017 6.275 -1.369 1.00 93.38 101 GLU A C 1
ATOM 877 O O . GLU A 1 101 ? 10.593 6.837 -2.306 1.00 93.38 101 GLU A O 1
ATOM 882 N N . LEU A 1 102 ? 10.057 4.950 -1.200 1.00 91.31 102 LEU A N 1
ATOM 883 C CA . LEU A 1 102 ? 10.782 4.071 -2.108 1.00 91.31 102 LEU A CA 1
ATOM 884 C C . LEU A 1 102 ? 10.264 4.214 -3.541 1.00 91.31 102 LEU A C 1
ATOM 886 O O . LEU A 1 102 ? 11.066 4.408 -4.448 1.00 91.31 102 LEU A O 1
ATOM 890 N N . LEU A 1 103 ? 8.951 4.166 -3.767 1.00 91.81 103 LEU A N 1
ATOM 891 C CA . LEU A 1 103 ? 8.366 4.306 -5.104 1.00 91.81 103 LEU A CA 1
ATOM 892 C C . LEU A 1 103 ? 8.610 5.701 -5.706 1.00 91.81 103 LEU A C 1
ATOM 894 O O . LEU A 1 103 ? 8.913 5.802 -6.894 1.00 91.81 103 LEU A O 1
ATOM 898 N N . TYR A 1 104 ? 8.569 6.768 -4.903 1.00 89.56 104 TYR A N 1
ATOM 899 C CA . TYR A 1 104 ? 8.940 8.106 -5.371 1.00 89.56 104 TYR A CA 1
ATOM 900 C C . TYR A 1 104 ? 10.396 8.185 -5.820 1.00 89.56 104 TYR A C 1
ATOM 902 O O . TYR A 1 104 ? 10.682 8.880 -6.791 1.00 89.56 104 TYR A O 1
ATOM 910 N N . SER A 1 105 ? 11.313 7.446 -5.191 1.00 87.94 105 SER A N 1
ATOM 911 C CA . SER A 1 105 ? 12.701 7.399 -5.665 1.00 87.94 105 SER A CA 1
ATOM 912 C C . SER A 1 105 ? 12.815 6.863 -7.101 1.00 87.94 105 SER A C 1
ATOM 914 O O . SER A 1 105 ? 13.690 7.303 -7.842 1.00 87.94 105 SER A O 1
ATOM 916 N N . TYR A 1 106 ? 11.904 5.987 -7.544 1.00 84.12 106 TYR A N 1
ATOM 917 C CA . TYR A 1 106 ? 11.873 5.509 -8.931 1.00 84.12 106 TYR A CA 1
ATOM 918 C C . TYR A 1 106 ? 11.366 6.576 -9.906 1.00 84.12 106 TYR A C 1
ATOM 920 O O . TYR A 1 106 ? 11.890 6.662 -11.013 1.00 84.12 106 TYR A O 1
ATOM 928 N N . LEU A 1 107 ? 10.399 7.402 -9.492 1.00 78.44 107 LEU A N 1
ATOM 929 C CA . LEU A 1 107 ? 9.908 8.533 -10.291 1.00 78.44 107 LEU A CA 1
ATOM 930 C C . LEU A 1 107 ? 10.948 9.660 -10.371 1.00 78.44 107 LEU A C 1
ATOM 932 O O . LEU A 1 107 ? 11.165 10.231 -11.430 1.00 78.44 107 LEU A O 1
ATOM 936 N N . SER A 1 108 ? 11.642 9.958 -9.273 1.00 70.62 108 SER A N 1
ATOM 937 C CA . SER A 1 108 ? 12.668 11.009 -9.246 1.00 70.62 108 SER A CA 1
ATOM 938 C C . SER A 1 108 ? 13.934 10.623 -10.021 1.00 70.62 108 SER A C 1
ATOM 940 O O . SER A 1 108 ? 14.579 11.483 -10.616 1.00 70.62 108 SER A O 1
ATOM 942 N N . ASN A 1 109 ? 14.275 9.331 -10.066 1.00 60.94 109 ASN A N 1
ATOM 943 C CA . ASN A 1 109 ? 15.411 8.813 -10.835 1.00 60.94 109 ASN A CA 1
ATOM 944 C C . ASN A 1 109 ? 15.118 8.648 -12.344 1.00 60.94 109 ASN A C 1
ATOM 946 O O . ASN A 1 109 ? 15.983 8.154 -13.069 1.00 60.94 109 ASN A O 1
ATOM 950 N N . SER A 1 110 ? 13.934 9.040 -12.841 1.00 51.53 110 SER A N 1
ATOM 951 C CA . SER A 1 110 ? 13.623 9.028 -14.281 1.00 51.53 110 SER A CA 1
ATOM 952 C C . SER A 1 110 ? 14.030 10.312 -15.022 1.00 51.53 110 SER A C 1
ATOM 954 O O . SER A 1 110 ? 13.970 10.350 -16.261 1.00 51.53 110 SER A O 1
ATOM 956 N N . ALA A 1 111 ? 14.532 11.324 -14.299 1.00 36.69 111 ALA A N 1
ATOM 957 C CA . ALA A 1 111 ? 15.154 12.499 -14.898 1.00 36.69 111 ALA A CA 1
ATOM 958 C C . ALA A 1 111 ? 16.357 12.073 -15.763 1.00 36.69 111 ALA A C 1
ATOM 960 O O . ALA A 1 111 ? 17.204 11.304 -15.297 1.00 36.69 111 ALA A O 1
ATOM 961 N N . PRO A 1 112 ? 16.468 12.538 -17.023 1.00 40.00 112 PRO A N 1
ATOM 962 C CA . PRO A 1 112 ? 17.674 12.304 -17.791 1.00 40.00 112 PRO A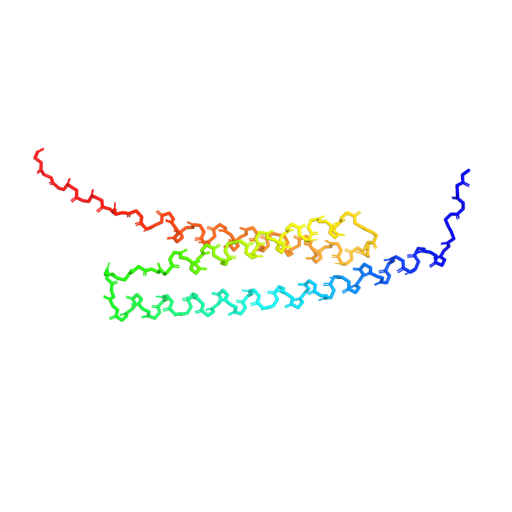 CA 1
ATOM 963 C C . PRO A 1 112 ? 18.821 12.968 -17.035 1.00 40.00 112 PRO A C 1
ATOM 965 O O . PRO A 1 112 ? 18.805 14.175 -16.787 1.00 40.00 112 PRO A O 1
ATOM 968 N N . VAL A 1 113 ? 19.822 12.171 -16.671 1.00 43.66 113 VAL A N 1
ATOM 969 C CA . VAL A 1 113 ? 21.153 12.696 -16.402 1.00 43.66 113 VAL A CA 1
ATOM 970 C C . VAL A 1 113 ? 21.585 13.351 -17.711 1.00 43.66 113 VAL A C 1
ATOM 972 O O . VAL A 1 113 ? 22.063 12.680 -18.623 1.00 43.66 113 VAL A O 1
ATOM 975 N N . ASN A 1 114 ? 21.355 14.657 -17.836 1.00 39.12 114 ASN A N 1
ATOM 976 C CA . ASN A 1 114 ? 22.041 15.470 -18.823 1.00 39.12 114 ASN A CA 1
ATOM 977 C C . ASN A 1 114 ? 23.511 15.499 -18.396 1.00 39.12 114 ASN A C 1
ATOM 979 O O . ASN A 1 114 ? 23.969 16.425 -17.732 1.00 39.12 114 ASN A O 1
ATOM 983 N N . LEU A 1 115 ? 24.241 14.452 -18.781 1.00 44.38 115 LEU A N 1
ATOM 984 C CA . LEU A 1 115 ? 25.650 14.557 -19.117 1.00 44.38 115 LEU A CA 1
ATOM 985 C C . LEU A 1 115 ? 25.723 15.447 -20.362 1.00 44.38 115 LEU A C 1
ATOM 987 O O . LEU A 1 115 ? 25.816 14.969 -21.486 1.00 44.38 115 LEU A O 1
ATOM 991 N N . ALA A 1 116 ? 25.608 16.756 -20.156 1.00 39.03 116 ALA A N 1
ATOM 992 C CA . ALA A 1 116 ? 26.221 17.708 -21.061 1.00 39.03 11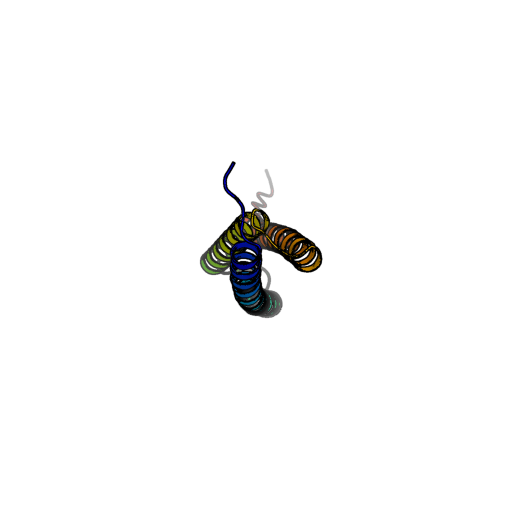6 ALA A CA 1
ATOM 993 C C . ALA A 1 116 ? 27.671 17.853 -20.591 1.00 39.03 116 ALA A C 1
ATOM 995 O O . ALA A 1 116 ? 28.009 18.707 -19.773 1.00 39.03 116 ALA A O 1
ATOM 996 N N . GLU A 1 117 ? 28.495 16.918 -21.055 1.00 43.53 117 GLU A N 1
ATOM 997 C CA . GLU A 1 117 ? 29.932 17.107 -21.174 1.00 43.53 117 GLU A CA 1
ATOM 998 C C . GLU A 1 117 ? 30.212 18.304 -22.101 1.00 43.53 117 GLU A C 1
ATOM 1000 O O . GLU A 1 117 ? 29.599 18.422 -23.159 1.00 43.53 117 GLU A O 1
ATOM 1005 N N . GLY A 1 118 ? 31.167 19.147 -21.697 1.00 42.88 118 GLY A N 1
ATOM 1006 C CA . GLY A 1 118 ? 32.082 19.881 -22.578 1.00 42.88 118 GLY A CA 1
ATOM 1007 C C . GLY A 1 118 ? 31.524 21.004 -23.458 1.00 42.88 118 GLY A C 1
ATOM 1008 O O . GLY A 1 118 ? 31.077 20.736 -24.568 1.00 42.88 118 GLY A O 1
ATOM 1009 N N . VAL A 1 119 ? 31.718 22.258 -23.022 1.00 38.78 119 VAL A N 1
ATOM 1010 C CA . VAL A 1 119 ? 32.656 23.238 -23.630 1.00 38.78 119 VAL A CA 1
ATOM 1011 C C . VAL A 1 119 ? 33.208 24.1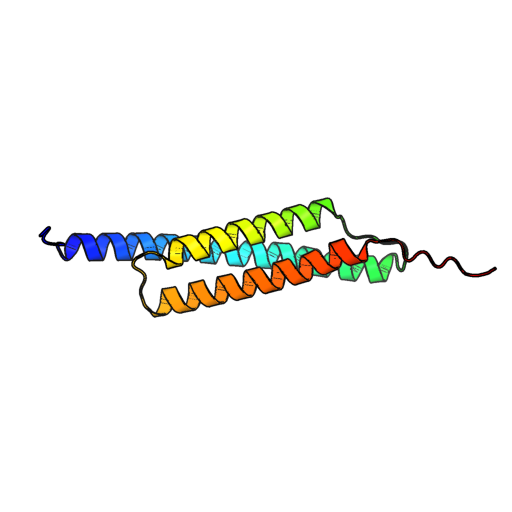24 -22.516 1.00 38.78 119 VAL A C 1
ATOM 1013 O O . VAL A 1 119 ? 32.390 24.590 -21.693 1.00 38.78 119 VAL A O 1
#

Radius of gyration: 20.54 Å; chains: 1; bounding box: 58×32×54 Å

Foldseek 3Di:
DDDPDVVNLVVQQVVLVVLLVVLVVLLVVLVVLLVVQVVVQVVCCVVVNPPDARDPVSLVVSLVSLVVSLVSLVVSLPGDYDPVSNVVSVVSNVVSVVSNVVSVVSVVVVPPPPPPDDD